Protein AF-A0A6N2S6Y5-F1 (afdb_monomer_lite)

Structure (mmCIF, N/CA/C/O backbone):
data_AF-A0A6N2S6Y5-F1
#
_entry.id   AF-A0A6N2S6Y5-F1
#
loop_
_atom_site.group_PDB
_atom_site.id
_atom_site.type_symbol
_atom_site.label_atom_id
_atom_site.label_alt_id
_atom_site.label_comp_id
_atom_site.label_asym_id
_atom_site.label_entity_id
_atom_site.label_seq_id
_atom_site.pdbx_PDB_ins_code
_atom_site.Cartn_x
_atom_site.Cartn_y
_atom_site.Cartn_z
_atom_site.occupancy
_atom_site.B_iso_or_equiv
_atom_site.auth_seq_id
_atom_site.auth_comp_id
_atom_site.auth_asym_id
_atom_site.auth_atom_id
_atom_site.pdbx_PDB_model_num
ATOM 1 N N . MET A 1 1 ? -19.522 -8.823 14.424 1.00 65.38 1 MET A N 1
ATOM 2 C CA . MET A 1 1 ? -18.625 -7.824 13.786 1.00 65.38 1 MET A CA 1
ATOM 3 C C . MET A 1 1 ? -17.281 -8.408 13.340 1.00 65.38 1 MET A C 1
ATOM 5 O O . MET A 1 1 ? -16.980 -8.319 12.157 1.00 65.38 1 MET A O 1
ATOM 9 N N . LYS A 1 2 ? -16.511 -9.086 14.212 1.00 72.50 2 LYS A N 1
ATOM 10 C CA . LYS A 1 2 ? -15.178 -9.654 13.880 1.00 72.50 2 LYS A CA 1
ATOM 11 C C . LYS A 1 2 ? -15.146 -10.543 12.618 1.00 72.50 2 LYS A C 1
ATOM 13 O O . LYS A 1 2 ? -14.233 -10.405 11.808 1.00 72.50 2 LYS A O 1
ATOM 18 N N . ASN A 1 3 ? -16.169 -11.378 12.403 1.00 86.50 3 ASN A N 1
ATOM 19 C CA . ASN A 1 3 ? -16.278 -12.216 11.196 1.00 86.50 3 ASN A CA 1
ATOM 20 C C . ASN A 1 3 ? -16.538 -11.412 9.911 1.00 86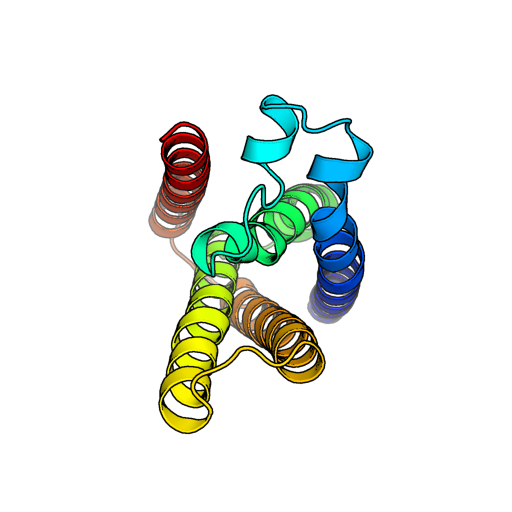.50 3 ASN A C 1
ATOM 22 O O . ASN A 1 3 ? -16.072 -11.812 8.850 1.00 86.50 3 ASN A O 1
ATOM 26 N N . ARG A 1 4 ? -17.250 -10.277 9.991 1.00 92.50 4 ARG A N 1
ATOM 27 C CA . ARG A 1 4 ? -17.507 -9.404 8.831 1.00 92.50 4 ARG A CA 1
ATOM 28 C C . ARG A 1 4 ? -16.236 -8.677 8.404 1.00 92.50 4 ARG A C 1
ATOM 30 O O . ARG A 1 4 ? -15.934 -8.676 7.218 1.00 92.50 4 ARG A O 1
ATOM 37 N N . LEU A 1 5 ? -15.470 -8.148 9.366 1.00 94.06 5 LEU A N 1
ATOM 38 C CA . LEU A 1 5 ? -14.164 -7.544 9.094 1.00 94.06 5 LEU A CA 1
ATOM 39 C C . LEU A 1 5 ? -13.220 -8.562 8.453 1.00 94.06 5 LEU A C 1
ATOM 41 O O . LEU A 1 5 ? -12.723 -8.310 7.369 1.00 94.06 5 LEU A O 1
ATOM 45 N N . LYS A 1 6 ? -13.057 -9.753 9.050 1.00 95.31 6 LYS A N 1
ATOM 46 C CA . LYS A 1 6 ? -12.166 -10.791 8.503 1.00 95.31 6 LYS A CA 1
ATOM 47 C C . LYS A 1 6 ? -12.526 -11.183 7.063 1.00 95.31 6 LYS A C 1
ATOM 49 O O . LYS A 1 6 ? -11.640 -11.270 6.225 1.00 95.31 6 LYS A O 1
ATOM 54 N N . LYS A 1 7 ? -13.814 -11.409 6.768 1.00 96.25 7 LYS A N 1
ATOM 55 C CA . LYS A 1 7 ? -14.277 -11.710 5.399 1.00 96.25 7 LYS A CA 1
ATOM 56 C C . LYS A 1 7 ? -13.973 -10.565 4.431 1.00 96.25 7 LYS A C 1
ATOM 58 O O . LYS A 1 7 ? -13.554 -10.814 3.309 1.00 96.25 7 LYS A O 1
ATOM 63 N N . SER A 1 8 ? -14.163 -9.331 4.888 1.00 96.81 8 SER A N 1
ATOM 64 C CA . SER A 1 8 ? -13.868 -8.129 4.116 1.00 96.81 8 SER A CA 1
ATOM 65 C C . SER A 1 8 ? -12.365 -7.970 3.843 1.00 96.81 8 SER A C 1
ATOM 67 O O . SER A 1 8 ? -11.988 -7.748 2.704 1.00 96.81 8 SER A O 1
ATOM 69 N N . GLU A 1 9 ? -11.485 -8.205 4.824 1.00 97.62 9 GLU A N 1
ATOM 70 C CA . GLU A 1 9 ? -10.027 -8.219 4.595 1.00 97.62 9 GLU A CA 1
ATOM 71 C C . GLU A 1 9 ? -9.606 -9.266 3.559 1.00 97.62 9 GLU A C 1
ATOM 73 O O . GLU A 1 9 ? -8.775 -8.983 2.706 1.00 97.62 9 GLU A O 1
ATOM 78 N N . ILE A 1 10 ? -10.184 -10.472 3.611 1.00 98.12 10 ILE A N 1
ATOM 79 C CA . ILE A 1 10 ? -9.881 -11.530 2.635 1.00 98.12 10 ILE A CA 1
ATOM 80 C C . ILE A 1 10 ? -10.303 -11.091 1.231 1.00 98.12 10 ILE A C 1
ATOM 82 O O . ILE A 1 10 ? -9.534 -11.239 0.286 1.00 98.12 10 ILE A O 1
ATOM 86 N N . PHE A 1 11 ? -11.503 -10.522 1.099 1.00 98.31 11 PHE A N 1
ATOM 87 C CA . PHE A 1 11 ? -11.968 -9.996 -0.180 1.00 98.31 11 PHE A CA 1
ATOM 88 C C . PHE A 1 11 ? -11.077 -8.852 -0.679 1.00 98.31 11 PHE A C 1
ATOM 90 O O . PHE A 1 11 ? -10.717 -8.837 -1.849 1.00 98.31 11 PHE A O 1
ATOM 97 N N . GLY A 1 12 ? -10.668 -7.939 0.205 1.00 98.44 12 GLY A N 1
ATOM 98 C CA . GLY A 1 12 ? -9.725 -6.871 -0.116 1.00 98.44 12 GLY A CA 1
ATOM 99 C C . GLY A 1 12 ? -8.374 -7.393 -0.593 1.00 98.44 12 GLY A C 1
ATOM 100 O O . GLY A 1 12 ? -7.851 -6.904 -1.588 1.00 98.44 12 GLY A O 1
ATOM 101 N N . ALA A 1 13 ? -7.826 -8.418 0.061 1.00 98.69 13 ALA A N 1
ATOM 102 C CA . ALA A 1 13 ? -6.575 -9.040 -0.362 1.00 98.69 13 ALA A CA 1
ATOM 103 C C . ALA A 1 13 ? -6.692 -9.630 -1.776 1.00 98.69 13 ALA A C 1
ATOM 105 O O . ALA A 1 13 ? -5.832 -9.374 -2.612 1.00 98.69 13 ALA A O 1
ATOM 106 N N . ILE A 1 14 ? -7.782 -10.349 -2.066 1.00 98.69 14 ILE A N 1
ATOM 107 C CA . ILE A 1 14 ? -8.052 -10.895 -3.406 1.00 98.69 14 ILE A CA 1
ATOM 108 C C . ILE A 1 14 ? -8.215 -9.764 -4.429 1.00 98.69 14 ILE A C 1
ATOM 110 O O . ILE A 1 14 ? -7.612 -9.816 -5.498 1.00 98.69 14 ILE A O 1
ATOM 114 N N . PHE A 1 15 ? -8.984 -8.724 -4.093 1.00 98.69 15 PHE A N 1
ATOM 115 C CA . PHE A 1 15 ? -9.159 -7.545 -4.939 1.00 98.69 15 PHE A CA 1
ATOM 116 C C . PHE A 1 15 ? -7.813 -6.903 -5.284 1.00 98.69 15 PHE A C 1
ATOM 118 O O . PHE A 1 15 ? -7.558 -6.631 -6.450 1.00 98.69 15 PHE A O 1
ATOM 125 N N . VAL A 1 16 ? -6.936 -6.706 -4.298 1.00 98.75 16 VAL A N 1
ATOM 126 C CA . VAL A 1 16 ? -5.615 -6.094 -4.498 1.00 98.75 16 VAL A CA 1
ATOM 127 C C . VAL A 1 16 ? -4.691 -6.986 -5.318 1.00 98.75 16 VAL A C 1
ATOM 129 O O . VAL A 1 16 ? -3.992 -6.465 -6.177 1.00 98.75 16 VAL A O 1
ATOM 132 N N . MET A 1 17 ? -4.698 -8.305 -5.107 1.00 98.69 17 MET A N 1
ATOM 133 C CA . MET A 1 17 ? -3.911 -9.227 -5.936 1.00 98.69 17 MET A CA 1
ATOM 134 C C . MET A 1 17 ? -4.326 -9.126 -7.405 1.00 98.69 17 MET A C 1
ATOM 136 O O . MET A 1 17 ? -3.480 -8.923 -8.266 1.00 98.69 17 MET A O 1
ATOM 140 N N . VAL A 1 18 ? -5.630 -9.194 -7.689 1.00 98.62 18 VAL A N 1
ATOM 141 C CA . VAL A 1 18 ? -6.144 -9.130 -9.064 1.00 98.62 18 VAL A CA 1
ATOM 142 C C . VAL A 1 18 ? -5.929 -7.744 -9.668 1.00 98.62 18 VAL A C 1
ATOM 144 O O . VAL A 1 18 ? -5.340 -7.615 -10.738 1.00 98.62 18 VAL A O 1
ATOM 147 N N . PHE A 1 19 ? -6.395 -6.695 -8.990 1.00 98.50 19 PHE A N 1
ATOM 148 C CA . PHE A 1 19 ? -6.354 -5.334 -9.515 1.00 98.50 19 PHE A CA 1
ATOM 149 C C . PHE A 1 19 ? -4.924 -4.799 -9.600 1.00 98.50 19 PHE A C 1
ATOM 151 O O . PHE A 1 19 ? -4.591 -4.154 -10.583 1.00 98.50 19 PHE A O 1
ATOM 158 N N . GLY A 1 20 ? -4.061 -5.113 -8.630 1.00 98.19 20 GLY A N 1
ATOM 159 C CA . GLY A 1 20 ? -2.643 -4.762 -8.671 1.00 98.19 20 GLY A CA 1
ATOM 160 C C . GLY A 1 20 ? -1.912 -5.432 -9.832 1.00 98.19 20 GLY A C 1
ATOM 161 O O . GLY A 1 20 ? -1.220 -4.749 -10.576 1.00 98.19 20 GLY A O 1
ATOM 162 N N . THR A 1 21 ? -2.126 -6.728 -10.077 1.00 97.56 21 THR A N 1
ATOM 163 C CA . THR A 1 21 ? -1.539 -7.395 -11.252 1.00 97.56 21 THR A CA 1
ATOM 164 C C . THR A 1 21 ? -2.045 -6.796 -12.566 1.00 97.56 21 THR A C 1
ATOM 166 O O . THR A 1 21 ? -1.251 -6.586 -13.476 1.00 97.56 21 THR A O 1
ATOM 169 N N . LEU A 1 22 ? -3.336 -6.464 -12.670 1.00 98.12 22 LEU A N 1
ATOM 170 C CA . LEU A 1 22 ? -3.870 -5.776 -13.851 1.00 98.12 22 LEU A CA 1
ATOM 171 C C . LEU A 1 22 ? -3.281 -4.370 -14.015 1.00 98.12 22 LEU A C 1
ATOM 173 O O . LEU A 1 22 ? -2.975 -3.961 -15.133 1.00 98.12 22 LEU A O 1
ATOM 177 N N . MET A 1 23 ? -3.085 -3.650 -12.908 1.00 97.88 23 MET A N 1
ATOM 178 C CA . MET A 1 23 ? -2.583 -2.278 -12.912 1.00 97.88 23 MET A CA 1
ATOM 179 C C . MET A 1 23 ? -1.167 -2.167 -13.483 1.00 97.88 23 MET A C 1
ATOM 181 O O . MET A 1 23 ? -0.832 -1.127 -14.043 1.00 97.88 23 MET A O 1
ATOM 185 N N . HIS A 1 24 ? -0.377 -3.243 -13.438 1.00 96.94 24 HIS A N 1
ATOM 186 C CA . HIS A 1 24 ? 0.920 -3.319 -14.114 1.00 96.94 24 HIS A CA 1
ATOM 187 C C . HIS A 1 24 ? 0.825 -3.022 -15.620 1.00 96.94 24 HIS A C 1
ATOM 189 O O . HIS A 1 24 ? 1.745 -2.457 -16.198 1.00 96.94 24 HIS A O 1
ATOM 195 N N . PHE A 1 25 ? -0.291 -3.364 -16.268 1.00 97.62 25 PHE A N 1
ATOM 196 C CA . PHE A 1 25 ? -0.467 -3.176 -17.711 1.00 97.62 25 PHE A CA 1
ATOM 197 C C . PHE A 1 25 ? -1.128 -1.844 -18.083 1.00 97.62 25 PHE A C 1
ATOM 199 O O . PHE A 1 25 ? -1.181 -1.486 -19.260 1.00 97.62 25 PHE A O 1
ATOM 206 N N . PHE A 1 26 ? -1.653 -1.092 -17.110 1.00 98.12 26 PHE A N 1
ATOM 207 C CA . PHE A 1 26 ? -2.486 0.081 -17.392 1.00 98.12 26 PHE A CA 1
ATOM 208 C C . PHE A 1 26 ? -1.732 1.186 -18.126 1.00 98.12 26 PHE A C 1
ATOM 210 O O . PHE A 1 26 ? -2.322 1.838 -18.989 1.00 98.12 26 PHE A O 1
ATOM 217 N N . TYR A 1 27 ? -0.449 1.399 -17.818 1.00 97.50 27 TYR A N 1
ATOM 218 C CA . TYR A 1 27 ? 0.338 2.433 -18.483 1.00 97.50 27 TYR A CA 1
ATOM 219 C C . TYR A 1 27 ? 0.426 2.178 -19.994 1.00 97.50 27 TYR A C 1
ATOM 221 O O . TYR A 1 27 ? 0.047 3.048 -20.781 1.00 97.50 27 TYR A O 1
ATOM 229 N N . ASP A 1 28 ? 0.780 0.962 -20.409 1.00 97.19 28 ASP A N 1
ATOM 230 C CA . ASP A 1 28 ? 0.830 0.596 -21.826 1.00 97.19 28 ASP A CA 1
ATOM 231 C C . ASP A 1 28 ? -0.558 0.555 -22.474 1.00 97.19 28 ASP A C 1
ATOM 233 O O . ASP A 1 28 ? -0.742 1.098 -23.564 1.00 97.19 28 ASP A O 1
ATOM 237 N N . TRP A 1 29 ? -1.564 -0.007 -21.793 1.00 98.12 29 TRP A N 1
ATOM 238 C CA . TRP A 1 29 ? -2.945 -0.045 -22.298 1.00 98.12 29 TRP A CA 1
ATOM 239 C C . TRP A 1 29 ? -3.542 1.348 -22.509 1.00 98.12 29 TRP A C 1
ATOM 241 O O . TRP A 1 29 ? -4.401 1.530 -23.368 1.00 98.12 29 TRP A O 1
ATOM 251 N N . SER A 1 30 ? -3.075 2.342 -21.754 1.00 97.38 30 SER A N 1
ATOM 252 C CA . SER A 1 30 ? -3.489 3.738 -21.901 1.00 97.38 30 SER A CA 1
ATOM 253 C C . SER A 1 30 ? -2.782 4.488 -23.035 1.00 97.38 30 SER A C 1
ATOM 255 O O . SER A 1 30 ? -3.016 5.685 -23.204 1.00 97.38 30 SER A O 1
ATOM 257 N N . GLY A 1 31 ? -1.891 3.828 -23.783 1.00 97.12 31 GLY A N 1
ATOM 258 C CA . GLY A 1 31 ? -1.036 4.491 -24.765 1.00 97.12 31 GLY A CA 1
ATOM 259 C C . GLY A 1 31 ? 0.036 5.365 -24.111 1.00 97.12 31 GLY A C 1
ATOM 260 O O . GLY A 1 31 ? 0.373 6.415 -24.651 1.00 97.12 31 GLY A O 1
ATOM 261 N N . LYS A 1 32 ? 0.558 4.942 -22.948 1.00 95.56 32 LYS A N 1
ATOM 262 C CA . LYS A 1 32 ? 1.599 5.639 -22.173 1.00 95.56 32 LYS A CA 1
ATOM 263 C C . LYS A 1 32 ? 1.168 7.016 -21.654 1.00 95.56 32 LYS A C 1
ATOM 265 O O . LYS A 1 32 ? 1.947 7.969 -21.643 1.00 95.56 32 LYS A O 1
ATOM 270 N N . ASN A 1 33 ? -0.081 7.126 -21.201 1.00 96.38 33 ASN A N 1
ATOM 271 C CA . ASN A 1 33 ? -0.633 8.370 -20.673 1.00 96.38 33 ASN A CA 1
ATOM 272 C C . ASN A 1 33 ? 0.082 8.794 -19.364 1.00 96.38 33 ASN A C 1
ATOM 274 O O . ASN A 1 33 ? 0.066 8.027 -18.395 1.00 96.38 33 ASN A O 1
ATOM 278 N N . PRO A 1 34 ? 0.644 10.018 -19.273 1.00 94.12 34 PRO A N 1
ATOM 279 C CA . PRO A 1 34 ? 1.327 10.506 -18.069 1.00 94.12 34 PRO A CA 1
ATOM 280 C C . PRO A 1 34 ? 0.458 10.522 -16.805 1.00 94.12 34 PRO A C 1
ATOM 282 O O . PRO A 1 34 ? 0.962 10.327 -15.705 1.00 94.12 34 PRO A O 1
ATOM 285 N N . ILE A 1 35 ? -0.859 10.709 -16.939 1.00 95.75 35 ILE A N 1
ATOM 286 C CA . ILE A 1 35 ? -1.783 10.659 -15.796 1.00 95.75 35 ILE A CA 1
ATOM 287 C C . ILE A 1 35 ? -1.851 9.236 -15.236 1.00 95.75 35 ILE A C 1
ATOM 289 O O . ILE A 1 35 ? -1.908 9.050 -14.024 1.00 95.75 35 ILE A O 1
ATOM 293 N N . VAL A 1 36 ? -1.813 8.222 -16.103 1.00 96.69 36 VAL A N 1
ATOM 294 C CA . VAL A 1 36 ? -1.830 6.816 -15.681 1.00 96.69 36 VAL A CA 1
ATOM 295 C C . VAL A 1 36 ? -0.511 6.434 -15.010 1.00 96.69 36 VAL A C 1
ATOM 297 O O . VAL A 1 36 ? -0.545 5.698 -14.027 1.00 96.69 36 VAL A O 1
ATOM 300 N N . ALA A 1 37 ? 0.619 7.005 -15.442 1.00 95.56 37 ALA A N 1
ATOM 301 C CA . ALA A 1 37 ? 1.923 6.821 -14.792 1.00 95.56 37 ALA A CA 1
ATOM 302 C C . ALA A 1 37 ? 1.949 7.276 -13.319 1.00 95.56 37 ALA A C 1
ATOM 304 O O . ALA A 1 37 ? 2.753 6.780 -12.534 1.00 95.56 37 ALA A O 1
ATOM 305 N N . LEU A 1 38 ? 1.050 8.175 -12.897 1.00 96.19 38 LEU A N 1
ATOM 306 C CA . LEU A 1 38 ? 0.930 8.559 -11.483 1.00 96.19 38 LEU A CA 1
ATOM 307 C C . LEU A 1 38 ? 0.456 7.396 -10.596 1.00 96.19 38 LEU A C 1
ATOM 309 O O . LEU A 1 38 ? 0.799 7.339 -9.415 1.00 96.19 38 LEU A O 1
ATOM 313 N N . PHE A 1 39 ? -0.332 6.476 -11.158 1.0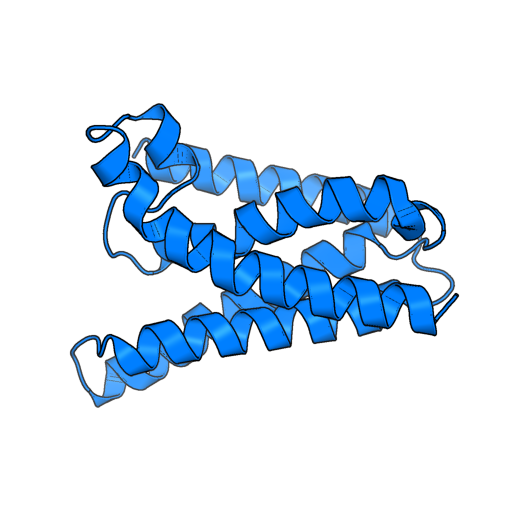0 97.06 39 PHE A N 1
ATOM 314 C CA . PHE A 1 39 ? -1.001 5.400 -10.421 1.00 97.06 39 PHE A CA 1
ATOM 315 C C . PHE A 1 39 ? -0.460 4.009 -10.755 1.00 97.06 39 PHE A C 1
ATOM 317 O O . PHE A 1 39 ? -0.457 3.143 -9.888 1.00 97.06 39 PHE A O 1
ATOM 324 N N . ALA A 1 40 ? -0.001 3.793 -11.983 1.00 97.12 40 ALA A N 1
ATOM 325 C CA . ALA A 1 40 ? 0.560 2.540 -12.472 1.00 97.12 40 ALA A CA 1
ATOM 326 C C . ALA A 1 40 ? 2.076 2.673 -12.688 1.00 97.12 40 ALA A C 1
ATOM 328 O O . ALA A 1 40 ? 2.552 3.787 -12.918 1.00 97.12 40 ALA A O 1
ATOM 329 N N . PRO A 1 41 ? 2.835 1.565 -12.623 1.00 96.62 41 PRO A N 1
ATOM 330 C CA . PRO A 1 41 ? 4.254 1.591 -12.940 1.00 96.62 41 PRO A CA 1
ATOM 331 C C . PRO A 1 41 ? 4.467 2.011 -14.397 1.00 96.62 41 PRO A C 1
ATOM 333 O O . PRO A 1 41 ? 3.847 1.451 -15.302 1.00 96.62 41 PRO A O 1
ATOM 336 N N . TYR A 1 42 ? 5.336 2.998 -14.623 1.00 95.06 42 TYR A N 1
ATOM 337 C CA . TYR A 1 42 ? 5.763 3.393 -15.977 1.00 95.06 42 TYR A CA 1
ATOM 338 C C . TYR A 1 42 ? 7.143 2.833 -16.356 1.00 95.06 42 TYR A C 1
ATOM 340 O O . TYR A 1 42 ? 7.568 2.933 -17.509 1.00 95.06 42 TYR A O 1
ATOM 348 N N . ASN A 1 43 ? 7.850 2.258 -15.382 1.00 94.62 43 ASN A N 1
ATOM 349 C CA . ASN A 1 43 ? 9.102 1.535 -15.555 1.00 94.62 43 ASN A CA 1
ATOM 350 C C . ASN A 1 43 ? 9.162 0.340 -14.585 1.00 94.62 43 ASN A C 1
ATOM 352 O O . ASN A 1 43 ? 8.362 0.243 -13.658 1.00 94.62 43 ASN A O 1
ATOM 356 N N . GLU A 1 44 ? 10.152 -0.530 -14.779 1.00 92.94 44 GLU A N 1
ATOM 357 C CA . GLU A 1 44 ? 10.332 -1.787 -14.029 1.00 92.94 44 GLU A CA 1
ATOM 358 C C . GLU A 1 44 ? 11.050 -1.614 -12.674 1.00 92.94 44 GLU A C 1
ATOM 360 O O . GLU A 1 44 ? 11.542 -2.577 -12.080 1.00 92.94 44 GLU A O 1
ATOM 365 N N . SER A 1 45 ? 11.195 -0.381 -12.176 1.00 94.44 45 SER A N 1
ATOM 366 C CA . SER A 1 45 ? 11.834 -0.160 -10.880 1.00 94.44 45 SER A CA 1
ATOM 367 C C . SER A 1 45 ? 10.959 -0.677 -9.738 1.00 94.44 45 SER A C 1
ATOM 369 O O . SER A 1 45 ? 9.733 -0.563 -9.734 1.00 94.44 45 SER A O 1
ATOM 371 N N . THR A 1 46 ? 11.606 -1.184 -8.689 1.00 95.12 46 THR A N 1
ATOM 372 C CA . THR A 1 46 ? 10.915 -1.675 -7.488 1.00 95.12 46 THR A CA 1
ATOM 373 C C . THR A 1 46 ? 10.019 -0.605 -6.856 1.00 95.12 46 THR A C 1
ATOM 375 O O . THR A 1 46 ? 8.957 -0.931 -6.333 1.00 95.12 46 THR A O 1
ATOM 378 N N . TRP A 1 47 ? 10.418 0.670 -6.924 1.00 94.94 47 TRP A N 1
ATOM 379 C CA . TRP A 1 47 ? 9.655 1.798 -6.381 1.00 94.94 47 TRP A CA 1
ATOM 380 C C . TRP A 1 47 ? 8.345 2.031 -7.134 1.00 94.94 47 TRP A C 1
ATOM 382 O O . TRP A 1 47 ? 7.311 2.245 -6.502 1.00 94.94 47 TRP A O 1
ATOM 392 N N . GLU A 1 48 ? 8.367 1.912 -8.461 1.00 96.62 48 GLU A N 1
ATOM 393 C CA . GLU A 1 48 ? 7.168 1.961 -9.298 1.00 96.62 48 GLU A CA 1
ATOM 394 C C . GLU A 1 48 ? 6.242 0.771 -9.015 1.00 96.62 48 GLU A C 1
ATOM 396 O O . GLU A 1 48 ? 5.029 0.940 -8.872 1.00 96.62 48 GLU A O 1
ATOM 401 N N . HIS A 1 49 ? 6.798 -0.424 -8.800 1.00 96.75 49 HIS A N 1
ATOM 402 C CA . HIS A 1 49 ? 6.012 -1.605 -8.434 1.00 96.75 49 HIS A CA 1
ATOM 403 C C . HIS A 1 49 ? 5.318 -1.498 -7.067 1.00 96.75 49 HIS A C 1
ATOM 405 O O . HIS A 1 49 ? 4.281 -2.132 -6.864 1.00 96.75 49 HIS A O 1
ATOM 411 N N . LEU A 1 50 ? 5.786 -0.655 -6.137 1.00 98.19 50 LEU A N 1
ATOM 412 C CA . LEU A 1 50 ? 5.067 -0.427 -4.873 1.00 98.19 50 LEU A CA 1
ATOM 413 C C . LEU A 1 50 ? 3.682 0.208 -5.083 1.00 98.19 50 LEU A C 1
ATOM 415 O O . LEU A 1 50 ? 2.786 -0.002 -4.257 1.00 98.19 50 LEU A O 1
ATOM 419 N N . LYS A 1 51 ? 3.463 0.915 -6.200 1.00 98.38 51 LYS A N 1
ATOM 420 C CA . LYS A 1 51 ? 2.148 1.455 -6.576 1.00 98.38 51 LYS A CA 1
ATOM 421 C C . LYS A 1 51 ? 1.101 0.348 -6.724 1.00 98.38 51 LYS A C 1
ATOM 423 O O . LYS A 1 51 ? -0.043 0.544 -6.310 1.00 98.38 51 LYS A O 1
ATOM 428 N N . LEU A 1 52 ? 1.515 -0.830 -7.212 1.00 98.44 52 LEU A N 1
ATOM 429 C CA . LEU A 1 52 ? 0.681 -2.033 -7.381 1.00 98.44 52 LEU A CA 1
ATOM 430 C C . LEU A 1 52 ? 0.080 -2.535 -6.067 1.00 98.44 52 LEU A C 1
ATOM 432 O O . LEU A 1 52 ? -0.995 -3.129 -6.064 1.00 98.44 52 LEU A O 1
ATOM 436 N N . LEU A 1 53 ? 0.745 -2.272 -4.941 1.00 98.75 53 LEU A N 1
ATOM 437 C CA . LEU A 1 53 ? 0.201 -2.526 -3.610 1.00 98.75 53 LEU A CA 1
ATOM 438 C C . LEU A 1 53 ? -0.572 -1.305 -3.097 1.00 98.75 53 LEU A C 1
ATOM 440 O O . LEU A 1 53 ? -1.711 -1.431 -2.650 1.00 98.75 53 LEU A O 1
ATOM 444 N N . PHE A 1 54 ? 0.049 -0.124 -3.149 1.00 98.75 54 PHE A N 1
ATOM 445 C CA . PHE A 1 54 ? -0.443 1.079 -2.482 1.00 98.75 54 PHE A CA 1
ATOM 446 C C . PHE A 1 54 ? -1.829 1.515 -2.970 1.00 98.75 54 PHE A C 1
ATOM 448 O O . PHE A 1 54 ? -2.761 1.609 -2.166 1.00 98.75 54 PHE A O 1
ATOM 455 N N . PHE A 1 55 ? -1.990 1.766 -4.273 1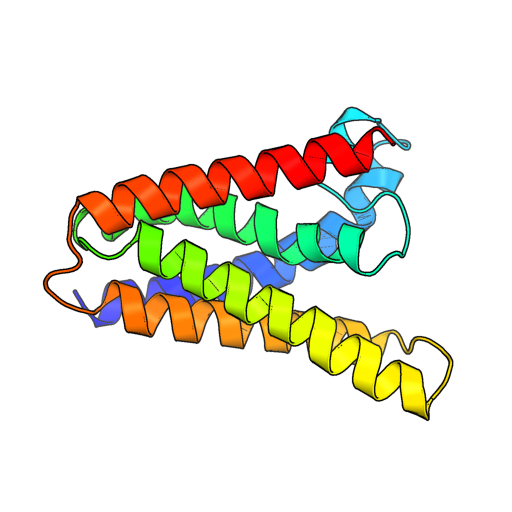.00 98.50 55 PHE A N 1
ATOM 456 C CA . PHE A 1 55 ? -3.234 2.335 -4.795 1.00 98.50 55 PHE A CA 1
ATOM 457 C C . PHE A 1 55 ? -4.409 1.360 -4.722 1.00 98.50 55 PHE A C 1
ATOM 459 O O . PHE A 1 55 ? -5.469 1.774 -4.248 1.00 98.50 55 PHE A O 1
ATOM 466 N N . PRO A 1 56 ? -4.267 0.070 -5.082 1.00 98.62 56 PRO A N 1
ATOM 467 C CA . PRO A 1 56 ? -5.364 -0.879 -4.924 1.00 98.62 56 PRO A CA 1
ATOM 468 C C . PRO A 1 56 ? -5.800 -1.041 -3.462 1.00 98.62 56 PRO A C 1
ATOM 470 O O . PRO A 1 56 ? -7.002 -1.097 -3.188 1.00 98.62 56 PRO A O 1
ATOM 473 N N . VAL A 1 57 ? -4.857 -1.062 -2.505 1.00 98.75 57 VAL A N 1
ATOM 474 C CA . VAL A 1 57 ? -5.202 -1.081 -1.072 1.00 98.75 57 VAL A CA 1
ATOM 475 C C . VAL A 1 57 ? -5.949 0.193 -0.691 1.00 98.75 57 VAL A C 1
ATOM 477 O O . VAL A 1 57 ? -6.974 0.101 -0.018 1.00 98.75 57 VAL A O 1
ATOM 480 N N . LEU A 1 58 ? -5.486 1.370 -1.119 1.00 98.31 58 LEU A N 1
ATOM 481 C CA . LEU A 1 58 ? -6.126 2.647 -0.799 1.00 98.31 58 LEU A CA 1
ATOM 482 C C . LEU A 1 58 ? -7.557 2.724 -1.355 1.00 98.31 58 LEU A C 1
ATOM 484 O O . LEU A 1 58 ? -8.483 3.049 -0.610 1.00 98.31 58 LEU A O 1
ATOM 488 N N . ILE A 1 59 ? -7.755 2.344 -2.621 1.00 98.25 59 ILE A N 1
ATOM 489 C CA . ILE A 1 59 ? -9.068 2.282 -3.280 1.00 98.25 59 ILE A CA 1
ATOM 490 C C . ILE A 1 59 ? -10.009 1.367 -2.492 1.00 98.25 59 ILE A C 1
ATOM 492 O O . ILE A 1 59 ? -11.101 1.783 -2.098 1.00 98.25 59 ILE A O 1
ATOM 496 N N . TYR A 1 60 ? -9.574 0.138 -2.198 1.00 98.50 60 TYR A N 1
ATOM 497 C CA . TYR A 1 60 ? -10.384 -0.799 -1.423 1.00 98.50 60 TYR A CA 1
ATOM 498 C C . TYR A 1 60 ? -10.701 -0.265 -0.021 1.00 98.50 60 TYR A C 1
ATOM 500 O O . TYR A 1 60 ? -11.815 -0.432 0.481 1.00 98.50 60 TYR A O 1
ATOM 508 N N . SER A 1 61 ? -9.738 0.421 0.598 1.00 97.62 61 SER A N 1
ATOM 509 C CA . SER A 1 61 ? -9.881 0.974 1.943 1.00 97.62 61 SER A CA 1
ATOM 510 C C . SER A 1 61 ? -10.978 2.029 2.026 1.00 97.62 61 SER A C 1
ATOM 512 O O . SER A 1 61 ? -11.728 2.050 2.998 1.00 97.62 61 SER A O 1
ATOM 514 N N . VAL A 1 62 ? -11.135 2.873 1.003 1.00 97.50 62 VAL A N 1
ATOM 515 C CA . VAL A 1 62 ? -12.217 3.870 0.957 1.00 97.50 62 VAL A CA 1
ATOM 516 C C . VAL A 1 62 ? -13.586 3.182 0.967 1.00 97.50 62 VAL A C 1
ATOM 518 O O . VAL A 1 62 ? -14.439 3.500 1.803 1.00 97.50 62 VAL A O 1
ATOM 521 N N . PHE A 1 63 ? -13.787 2.183 0.101 1.00 97.38 63 PHE A N 1
ATOM 522 C CA . PHE A 1 63 ? -15.046 1.433 0.039 1.00 97.38 63 PHE A CA 1
ATOM 523 C C . PHE A 1 63 ? -15.326 0.666 1.332 1.00 97.38 63 PHE A C 1
ATOM 525 O O . PHE A 1 63 ? -16.437 0.690 1.872 1.00 97.38 63 PHE A O 1
ATOM 532 N N . GLN A 1 64 ? -14.309 -0.006 1.864 1.00 97.38 64 GLN A N 1
ATOM 533 C CA . GLN A 1 64 ? -14.451 -0.785 3.079 1.00 97.38 64 GLN A CA 1
ATOM 534 C C . GLN A 1 64 ? -14.684 0.110 4.308 1.00 97.38 64 GLN A C 1
ATOM 536 O O . GLN A 1 64 ? -15.465 -0.276 5.185 1.00 97.38 64 GLN A O 1
ATOM 541 N N . TYR A 1 65 ? -14.083 1.304 4.368 1.00 96.50 65 TYR A N 1
ATOM 542 C CA . TYR A 1 65 ? -14.336 2.286 5.423 1.00 96.50 65 TYR A CA 1
ATOM 543 C C . TYR A 1 65 ? -15.807 2.699 5.472 1.00 96.50 65 TYR A C 1
ATOM 545 O O . TYR A 1 65 ? -16.428 2.631 6.539 1.00 96.50 65 TYR A O 1
ATOM 553 N N . ALA A 1 66 ? -16.384 3.034 4.313 1.00 95.31 66 ALA A N 1
ATOM 554 C CA . ALA A 1 66 ? -17.795 3.390 4.191 1.00 95.31 66 ALA A CA 1
ATOM 555 C C . ALA A 1 66 ? -18.727 2.237 4.613 1.00 95.31 66 ALA A C 1
ATOM 557 O O . ALA A 1 66 ? -19.722 2.463 5.310 1.00 95.31 66 ALA A O 1
ATOM 558 N N . TYR A 1 67 ? -18.382 1.000 4.236 1.00 94.69 67 TYR A N 1
ATOM 559 C CA . TYR A 1 67 ? -19.183 -0.188 4.529 1.00 94.69 67 TYR A CA 1
ATOM 560 C C . TYR A 1 67 ? -19.129 -0.615 6.007 1.00 94.69 67 TYR A C 1
ATOM 562 O O . TYR A 1 67 ? -20.172 -0.771 6.645 1.00 94.69 67 TYR A O 1
ATOM 570 N N . ILE A 1 68 ? -17.929 -0.827 6.562 1.00 94.31 68 ILE A N 1
ATOM 571 C CA . ILE A 1 68 ? -17.737 -1.338 7.936 1.00 94.31 68 ILE A CA 1
ATOM 572 C C . ILE A 1 68 ? -16.605 -0.659 8.715 1.00 94.31 68 ILE A C 1
ATOM 574 O O . ILE A 1 68 ? -16.628 -0.702 9.943 1.00 94.31 68 ILE A O 1
ATOM 578 N N . GLY A 1 69 ? -15.621 -0.048 8.049 1.00 91.19 69 GLY A N 1
ATOM 579 C CA . GLY A 1 69 ? -14.410 0.451 8.709 1.00 91.19 69 GLY A CA 1
ATOM 580 C C . GLY A 1 69 ? -14.662 1.607 9.676 1.00 91.19 69 GLY A C 1
ATOM 581 O O . GLY A 1 69 ? -13.996 1.668 10.702 1.00 91.19 69 GLY A O 1
ATOM 582 N N . LYS A 1 70 ? -15.701 2.428 9.453 1.00 92.81 70 LYS A N 1
ATOM 583 C CA . LYS A 1 70 ? -16.126 3.500 10.380 1.00 92.81 70 LYS A CA 1
ATOM 584 C C . LYS A 1 70 ? -16.450 3.036 11.809 1.00 92.81 70 LYS A C 1
ATOM 586 O O . LYS A 1 70 ? -16.539 3.854 12.715 1.00 92.81 70 LYS A O 1
ATOM 591 N N . GLN A 1 71 ? -16.673 1.735 12.009 1.00 92.69 71 GLN A N 1
ATOM 592 C CA . GLN A 1 71 ? -16.937 1.137 13.323 1.00 92.69 71 GLN A CA 1
ATOM 593 C C . GLN A 1 71 ? -15.653 0.866 14.123 1.00 92.69 71 GLN A C 1
ATOM 595 O O . GLN A 1 71 ? -15.735 0.481 15.287 1.00 92.69 71 GLN A O 1
ATOM 600 N N . TYR A 1 72 ? -14.481 1.020 13.503 1.00 93.94 72 TYR A N 1
ATOM 601 C CA . TYR A 1 72 ? -13.188 0.664 14.071 1.00 93.94 72 TYR A CA 1
ATOM 602 C C . TYR A 1 72 ? -12.319 1.910 14.208 1.00 93.94 72 TYR A C 1
ATOM 604 O O . TYR A 1 72 ? -11.974 2.546 13.217 1.00 93.94 72 TYR A O 1
ATOM 612 N N . SER A 1 73 ? -11.926 2.237 15.440 1.00 92.56 73 SER A N 1
ATOM 613 C CA . SER A 1 73 ? -11.106 3.422 15.719 1.00 92.56 73 SER A CA 1
ATOM 614 C C . SER A 1 73 ? -9.644 3.282 15.285 1.00 92.56 73 SER A C 1
ATOM 616 O O . SER A 1 73 ? -8.909 4.245 15.415 1.00 92.56 73 SER A O 1
ATOM 618 N N . GLY A 1 74 ? -9.211 2.089 14.861 1.00 95.44 74 GLY A N 1
ATOM 619 C CA . GLY A 1 74 ? -7.856 1.790 14.380 1.00 95.44 74 GLY A CA 1
ATOM 620 C C . GLY A 1 74 ? -7.801 1.488 12.881 1.00 95.44 74 GLY A C 1
ATOM 621 O O . GLY A 1 74 ? -6.936 0.731 12.430 1.00 95.44 74 GLY A O 1
ATOM 622 N N . TYR A 1 75 ? -8.802 1.933 12.119 1.00 97.06 75 TYR A N 1
ATOM 623 C CA . TYR A 1 75 ? -8.936 1.558 10.717 1.00 97.06 75 TYR A CA 1
ATOM 624 C C . TYR A 1 75 ? -7.827 2.173 9.858 1.00 97.06 75 TYR A C 1
ATOM 626 O O . TYR A 1 75 ? -7.132 1.445 9.149 1.00 97.06 75 TYR A O 1
ATOM 634 N N . VAL A 1 76 ? -7.628 3.491 9.938 1.00 97.62 76 VAL A N 1
ATOM 635 C CA . VAL A 1 76 ? -6.650 4.203 9.106 1.00 97.62 76 VAL A CA 1
ATOM 636 C C . VAL A 1 76 ? -5.227 3.853 9.534 1.00 97.62 76 VAL A C 1
ATOM 638 O O . VAL A 1 76 ? -4.380 3.582 8.682 1.00 97.62 76 VAL A O 1
ATOM 641 N N . THR A 1 77 ? -4.965 3.762 10.840 1.00 98.12 77 THR A N 1
ATOM 642 C CA . THR A 1 77 ? -3.676 3.303 11.372 1.00 98.12 77 THR A CA 1
ATOM 643 C C . THR A 1 77 ? -3.374 1.871 10.947 1.00 98.12 77 THR A C 1
ATOM 645 O O . THR A 1 77 ? -2.247 1.576 10.547 1.00 98.12 77 THR A O 1
ATOM 648 N N . GLY A 1 78 ? -4.375 0.985 10.942 1.00 98.00 78 GLY A N 1
ATOM 649 C CA . GLY A 1 78 ? -4.217 -0.368 10.416 1.00 98.00 78 GLY A CA 1
ATOM 650 C C . GLY A 1 78 ? -3.848 -0.385 8.935 1.00 98.00 78 GLY A C 1
ATOM 651 O O . GLY A 1 78 ? -2.954 -1.133 8.543 1.00 98.00 78 GLY A O 1
ATOM 652 N N . ARG A 1 79 ? -4.457 0.478 8.112 1.00 98.38 79 ARG A N 1
ATOM 653 C CA . ARG A 1 79 ? -4.098 0.591 6.689 1.00 98.38 79 ARG A CA 1
ATOM 654 C C . ARG A 1 79 ? -2.686 1.087 6.467 1.00 98.38 79 ARG A C 1
ATOM 656 O O . ARG A 1 79 ? -1.974 0.470 5.680 1.00 98.38 79 ARG A O 1
ATOM 663 N N . LEU A 1 80 ? -2.263 2.126 7.181 1.00 98.69 80 LEU A N 1
ATOM 664 C CA . LEU A 1 80 ? -0.884 2.596 7.102 1.00 98.69 80 LEU A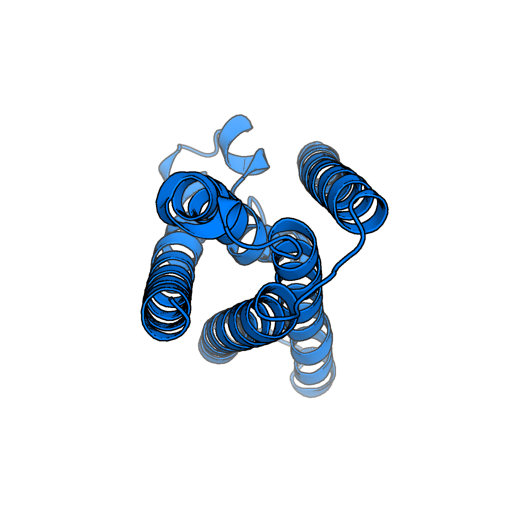 CA 1
ATOM 665 C C . LEU A 1 80 ? 0.101 1.486 7.489 1.00 98.69 80 LEU A C 1
ATOM 667 O O . LEU A 1 80 ? 1.006 1.181 6.716 1.00 98.69 80 LEU A O 1
ATOM 671 N N . ALA A 1 81 ? -0.102 0.842 8.642 1.00 98.56 81 ALA A N 1
ATOM 672 C CA . ALA A 1 81 ? 0.770 -0.234 9.110 1.00 98.56 81 ALA A CA 1
ATOM 673 C C . ALA A 1 81 ? 0.811 -1.413 8.123 1.00 98.56 81 ALA A C 1
ATOM 675 O O . ALA A 1 81 ? 1.883 -1.937 7.823 1.00 98.56 81 ALA A O 1
ATOM 676 N N . GLY A 1 82 ? -0.347 -1.797 7.578 1.00 98.69 82 GLY A N 1
ATOM 677 C CA . GLY A 1 82 ? -0.460 -2.824 6.548 1.00 98.69 82 GLY A CA 1
ATOM 678 C C . GLY A 1 82 ? 0.342 -2.476 5.298 1.00 98.69 82 GLY A C 1
ATOM 679 O O . GLY A 1 82 ? 1.237 -3.231 4.924 1.00 98.69 82 GLY A O 1
ATOM 680 N N . ILE A 1 83 ? 0.084 -1.313 4.698 1.00 98.75 83 ILE A N 1
ATOM 681 C CA . ILE A 1 83 ? 0.775 -0.843 3.489 1.00 98.75 83 ILE A CA 1
ATOM 682 C C . ILE A 1 83 ? 2.288 -0.806 3.705 1.00 98.75 83 ILE A C 1
ATOM 684 O O . ILE A 1 83 ? 3.027 -1.362 2.896 1.00 98.75 83 ILE A O 1
ATOM 688 N N . VAL A 1 84 ? 2.751 -0.217 4.813 1.00 98.69 84 VAL A N 1
ATOM 689 C CA . VAL A 1 84 ? 4.183 -0.137 5.135 1.00 98.69 84 VAL A CA 1
ATOM 690 C C . VAL A 1 84 ? 4.779 -1.535 5.293 1.00 98.69 84 VAL A C 1
ATOM 692 O O . VAL A 1 84 ? 5.824 -1.817 4.716 1.00 98.69 84 VAL A O 1
ATOM 695 N N . SER A 1 85 ? 4.108 -2.444 6.006 1.00 98.81 85 SER A N 1
ATOM 696 C CA . SER A 1 85 ? 4.598 -3.818 6.176 1.00 98.81 85 SER A CA 1
ATOM 697 C C . SER A 1 85 ? 4.668 -4.601 4.858 1.00 98.81 85 SER A C 1
ATOM 699 O O . SER A 1 85 ? 5.635 -5.330 4.627 1.00 98.81 85 SER A O 1
ATOM 701 N N . GLY A 1 86 ? 3.689 -4.429 3.963 1.00 98.75 86 GLY A N 1
ATOM 702 C CA . GLY A 1 86 ? 3.704 -5.043 2.637 1.00 98.75 86 GLY A CA 1
ATOM 703 C C . GLY A 1 86 ? 4.806 -4.457 1.755 1.00 98.75 86 GLY A C 1
ATOM 704 O O . GLY A 1 86 ? 5.590 -5.208 1.183 1.00 98.75 86 GLY A O 1
ATOM 705 N N . ALA A 1 87 ? 4.943 -3.131 1.717 1.00 98.50 87 ALA A N 1
ATOM 706 C CA . ALA A 1 87 ? 5.996 -2.461 0.958 1.00 98.50 87 ALA A CA 1
ATOM 707 C C . ALA A 1 87 ? 7.399 -2.868 1.435 1.00 98.50 87 ALA A C 1
ATOM 709 O O . ALA A 1 87 ? 8.249 -3.215 0.619 1.00 98.50 87 ALA A O 1
ATOM 710 N N . LEU A 1 88 ? 7.626 -2.914 2.753 1.00 98.56 88 LEU A N 1
ATOM 711 C CA . LEU A 1 88 ? 8.881 -3.409 3.326 1.00 98.56 88 LEU A CA 1
ATOM 712 C C . LEU A 1 88 ? 9.132 -4.876 2.969 1.00 98.56 88 LEU A C 1
ATOM 714 O O . LEU A 1 88 ? 10.268 -5.235 2.683 1.00 98.56 88 LEU A O 1
ATOM 718 N N . THR A 1 89 ? 8.090 -5.713 2.937 1.00 98.62 89 THR A N 1
ATOM 719 C CA . THR A 1 89 ? 8.217 -7.111 2.497 1.00 98.62 89 THR A CA 1
ATOM 720 C C . THR A 1 89 ? 8.717 -7.186 1.055 1.00 98.62 89 THR A C 1
ATOM 722 O O . THR A 1 89 ? 9.656 -7.933 0.793 1.00 98.62 89 THR A O 1
ATOM 725 N N . ILE A 1 90 ? 8.148 -6.384 0.142 1.00 98.19 90 ILE A N 1
ATOM 726 C CA . ILE A 1 90 ? 8.617 -6.298 -1.250 1.00 98.19 90 ILE A CA 1
ATOM 727 C C . ILE A 1 90 ? 10.085 -5.870 -1.273 1.00 98.19 90 ILE A C 1
ATOM 729 O O . ILE A 1 90 ? 10.918 -6.611 -1.778 1.00 98.19 90 ILE A O 1
ATOM 733 N N . VAL A 1 91 ? 10.419 -4.717 -0.686 1.00 98.19 91 VAL A N 1
ATOM 734 C CA . VAL A 1 91 ? 11.772 -4.139 -0.750 1.00 98.19 91 VAL A CA 1
ATOM 735 C C . VAL A 1 91 ? 12.821 -5.086 -0.163 1.00 98.19 91 VAL A C 1
ATOM 737 O O . VAL A 1 91 ? 13.819 -5.383 -0.816 1.00 98.19 91 VAL A O 1
ATOM 740 N N . ILE A 1 92 ? 12.597 -5.592 1.051 1.00 98.06 92 ILE A N 1
ATOM 741 C CA . ILE A 1 92 ? 13.576 -6.425 1.756 1.00 98.06 92 ILE A CA 1
ATOM 742 C C . ILE A 1 92 ? 13.804 -7.735 1.000 1.00 98.06 92 ILE A C 1
ATOM 744 O O . ILE A 1 92 ? 14.951 -8.093 0.729 1.00 98.06 92 ILE A O 1
ATOM 748 N N . VAL A 1 93 ? 12.736 -8.454 0.642 1.00 97.81 93 VAL A N 1
ATOM 749 C CA . VAL A 1 93 ? 12.871 -9.767 -0.004 1.00 97.81 93 VAL A CA 1
ATOM 750 C C . VAL A 1 93 ? 13.397 -9.622 -1.431 1.00 97.81 93 VAL A C 1
ATOM 752 O O . VAL A 1 93 ? 14.279 -10.394 -1.809 1.00 97.81 93 VAL A O 1
ATOM 755 N N . PHE A 1 94 ? 12.934 -8.616 -2.187 1.00 97.31 94 PHE A N 1
ATOM 756 C CA . PHE A 1 94 ? 13.392 -8.359 -3.554 1.00 97.31 94 PHE A CA 1
ATOM 757 C C . PHE A 1 94 ? 14.902 -8.128 -3.598 1.00 97.31 94 PHE A C 1
ATOM 759 O O . PHE A 1 94 ? 15.631 -8.857 -4.270 1.00 97.31 94 PHE A O 1
ATOM 766 N N . TYR A 1 95 ? 15.403 -7.171 -2.811 1.00 97.19 95 TYR A N 1
ATOM 767 C CA . TYR A 1 95 ? 16.834 -6.878 -2.807 1.00 97.19 95 TYR A CA 1
ATOM 768 C C . TYR A 1 95 ? 17.671 -8.013 -2.205 1.00 97.19 95 TYR A C 1
ATOM 770 O O . TYR A 1 95 ? 18.806 -8.217 -2.638 1.00 97.19 95 TYR A O 1
ATOM 778 N N . THR A 1 96 ? 17.114 -8.802 -1.280 1.00 96.62 96 THR A N 1
ATOM 779 C CA . THR A 1 96 ? 17.794 -9.991 -0.745 1.00 96.62 96 THR A CA 1
ATOM 780 C C . THR A 1 96 ? 18.002 -11.053 -1.825 1.00 96.62 96 THR A C 1
ATOM 782 O O . THR A 1 96 ? 19.123 -11.536 -1.987 1.00 96.62 96 THR A O 1
ATOM 785 N N . TYR A 1 97 ? 16.970 -11.416 -2.597 1.00 95.50 97 TYR A N 1
ATOM 786 C CA . TYR A 1 97 ? 17.150 -12.436 -3.636 1.00 95.50 97 TYR A CA 1
ATOM 787 C C . TYR A 1 97 ? 17.952 -11.881 -4.825 1.00 95.50 97 TYR A C 1
ATOM 789 O O . TYR A 1 97 ? 18.815 -12.583 -5.353 1.00 95.50 97 TYR A O 1
ATOM 797 N N . MET A 1 98 ? 17.764 -10.612 -5.204 1.00 96.25 98 MET A N 1
ATOM 798 C CA . MET A 1 98 ? 18.568 -9.966 -6.249 1.00 96.25 98 MET A CA 1
ATOM 799 C C . MET A 1 98 ? 20.060 -9.946 -5.902 1.00 96.25 98 MET A C 1
ATOM 801 O O . MET A 1 98 ? 20.898 -10.109 -6.790 1.00 96.25 98 MET A O 1
ATOM 805 N N . ALA A 1 99 ? 20.420 -9.814 -4.620 1.00 96.50 99 ALA A N 1
ATOM 806 C CA . ALA A 1 99 ? 21.811 -9.893 -4.186 1.00 96.50 99 ALA A CA 1
ATOM 807 C C . ALA A 1 99 ? 22.451 -11.263 -4.479 1.00 96.50 99 ALA A C 1
ATOM 809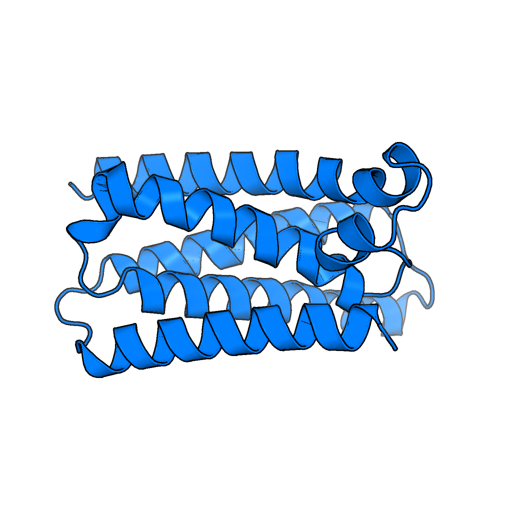 O O . ALA A 1 99 ? 23.655 -11.310 -4.745 1.00 96.50 99 ALA A O 1
ATOM 810 N N . VAL A 1 100 ? 21.659 -12.341 -4.480 1.00 96.44 100 VAL A N 1
ATOM 811 C CA . VAL A 1 100 ? 22.101 -13.718 -4.750 1.00 96.44 100 VAL A CA 1
ATOM 812 C C . VAL A 1 100 ? 22.058 -14.037 -6.246 1.00 96.44 100 VAL A C 1
ATOM 814 O O . VAL A 1 100 ? 23.065 -14.452 -6.811 1.00 96.44 100 VAL A O 1
ATOM 817 N N . PHE A 1 101 ? 20.914 -13.818 -6.899 1.00 95.06 101 PHE A N 1
ATOM 818 C CA . PHE A 1 101 ? 20.673 -14.249 -8.282 1.00 95.06 101 PHE A CA 1
ATOM 819 C C . PHE A 1 101 ? 21.159 -13.245 -9.336 1.00 95.06 101 PHE A C 1
ATOM 821 O O . PHE A 1 101 ? 21.415 -13.634 -10.473 1.00 95.06 101 PHE A O 1
ATOM 828 N N . LYS A 1 102 ? 21.321 -11.964 -8.976 1.00 94.62 102 LYS A N 1
ATOM 829 C CA . LYS A 1 102 ? 21.766 -10.857 -9.849 1.00 94.62 102 LYS A CA 1
ATOM 830 C C . LYS A 1 102 ? 20.836 -10.493 -11.017 1.00 94.62 102 LYS A C 1
ATOM 832 O O . LYS A 1 102 ? 21.168 -9.584 -11.770 1.00 94.62 102 LYS A O 1
ATOM 837 N N . HIS A 1 103 ? 19.683 -11.140 -11.161 1.00 92.69 103 HIS A N 1
ATOM 838 C CA . HIS A 1 103 ? 18.675 -10.831 -12.180 1.00 92.69 103 HIS A CA 1
ATOM 839 C C . HIS A 1 103 ? 17.256 -11.087 -11.640 1.00 92.69 103 HIS A C 1
ATOM 841 O O . HIS A 1 103 ? 17.094 -11.958 -10.778 1.00 92.69 103 HIS A O 1
ATOM 847 N N . PRO A 1 104 ? 16.237 -10.339 -12.109 1.00 92.88 104 PRO A N 1
ATOM 848 C CA . 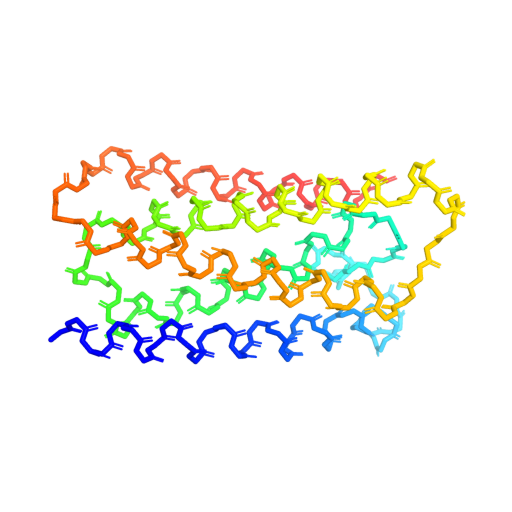PRO A 1 104 ? 14.859 -10.534 -11.675 1.00 92.88 104 PRO A CA 1
ATOM 849 C C . PRO A 1 104 ? 14.271 -11.819 -12.263 1.00 92.88 104 PRO A C 1
ATOM 851 O O . PRO A 1 104 ? 14.625 -12.238 -13.367 1.00 92.88 104 PRO A O 1
ATOM 854 N N . ILE A 1 105 ? 13.365 -12.448 -11.516 1.00 94.69 105 ILE A N 1
ATOM 855 C CA . ILE A 1 105 ? 12.711 -13.698 -11.908 1.00 94.69 105 ILE A CA 1
ATOM 856 C C . ILE A 1 105 ? 11.209 -13.487 -11.740 1.00 94.69 105 ILE A C 1
ATOM 858 O O . ILE A 1 105 ? 10.701 -13.495 -10.621 1.00 94.69 105 ILE A O 1
ATOM 862 N N . LEU A 1 106 ? 10.496 -13.370 -12.863 1.00 93.62 106 LEU A N 1
ATOM 863 C CA . LEU A 1 106 ? 9.079 -12.986 -12.914 1.00 93.62 106 LEU A CA 1
ATOM 864 C C . LEU A 1 106 ? 8.191 -13.747 -11.915 1.00 93.62 106 LEU A C 1
ATOM 866 O O . LEU A 1 106 ? 7.405 -13.147 -11.187 1.00 93.62 106 LEU A O 1
ATOM 870 N N . TRP A 1 107 ? 8.312 -15.077 -11.854 1.00 95.00 107 TRP A N 1
ATOM 871 C CA . TRP A 1 107 ? 7.487 -15.888 -10.953 1.00 95.00 107 TRP A CA 1
ATOM 872 C C . TRP A 1 107 ? 7.785 -15.626 -9.471 1.00 95.00 107 TRP A C 1
ATOM 874 O O . TRP A 1 107 ? 6.871 -15.705 -8.648 1.00 95.00 107 TRP A O 1
ATOM 884 N N . ILE A 1 108 ? 9.033 -15.287 -9.126 1.00 95.81 108 ILE A N 1
ATOM 885 C CA . ILE A 1 108 ? 9.405 -14.873 -7.768 1.00 95.81 108 ILE A CA 1
ATOM 886 C C . ILE A 1 108 ? 8.783 -13.511 -7.467 1.00 95.81 108 ILE A C 1
ATOM 888 O O . ILE A 1 108 ? 8.176 -13.363 -6.410 1.00 95.81 108 ILE A O 1
ATOM 892 N N . ASP A 1 109 ? 8.845 -12.565 -8.402 1.00 96.19 109 ASP A N 1
ATOM 893 C CA . ASP A 1 109 ? 8.312 -11.210 -8.225 1.00 96.19 109 ASP A CA 1
ATOM 894 C C . ASP A 1 109 ? 6.791 -11.197 -8.036 1.00 96.19 109 ASP A C 1
ATOM 896 O O . ASP A 1 109 ? 6.281 -10.586 -7.094 1.00 96.19 109 ASP A O 1
ATOM 900 N N . VAL A 1 110 ? 6.055 -11.957 -8.854 1.00 96.69 110 VAL A N 1
ATOM 901 C CA . VAL A 1 110 ? 4.597 -12.109 -8.706 1.00 96.69 110 VAL A CA 1
ATOM 902 C C . VAL A 1 110 ? 4.246 -12.794 -7.380 1.00 96.69 110 VAL A C 1
ATOM 904 O O . VAL A 1 110 ? 3.335 -12.361 -6.669 1.00 96.69 110 VAL A O 1
ATOM 907 N N . THR A 1 111 ? 4.988 -13.839 -7.001 1.00 97.69 111 THR A N 1
ATOM 908 C CA . THR A 1 111 ? 4.773 -14.535 -5.721 1.00 97.69 111 THR A CA 1
ATOM 909 C C . THR A 1 111 ? 5.060 -13.615 -4.536 1.00 97.69 111 THR A C 1
ATOM 911 O O . THR A 1 111 ? 4.302 -13.597 -3.563 1.00 97.69 111 THR A O 1
ATOM 914 N N . LEU A 1 112 ? 6.125 -12.819 -4.621 1.00 98.00 112 LEU A N 1
ATOM 915 C CA . LEU A 1 112 ? 6.499 -11.834 -3.618 1.00 98.00 112 LEU A CA 1
ATOM 916 C C . LEU A 1 112 ? 5.430 -10.747 -3.488 1.00 98.00 112 LEU A C 1
ATOM 918 O O . LEU A 1 112 ? 5.049 -10.399 -2.368 1.00 98.00 112 LEU A O 1
ATOM 922 N N . PHE A 1 113 ? 4.886 -10.262 -4.605 1.00 98.50 113 PHE A N 1
ATOM 923 C CA . PHE A 1 113 ? 3.760 -9.338 -4.583 1.00 98.50 113 PHE A CA 1
ATOM 924 C C . PHE A 1 113 ? 2.576 -9.939 -3.813 1.00 98.50 113 PHE A C 1
ATOM 926 O O . PHE A 1 113 ? 2.108 -9.331 -2.850 1.00 98.50 113 PHE A O 1
ATOM 933 N N . TYR A 1 114 ? 2.145 -11.166 -4.115 1.00 98.56 114 TYR A N 1
ATOM 934 C CA . TYR A 1 114 ? 1.032 -11.798 -3.390 1.00 98.56 114 TYR A CA 1
ATOM 935 C C . TYR A 1 114 ? 1.340 -12.024 -1.905 1.00 98.56 114 TYR A C 1
ATOM 937 O O . TYR A 1 114 ? 0.487 -11.765 -1.050 1.00 98.56 114 TYR A O 1
ATOM 945 N N . LEU A 1 115 ? 2.564 -12.439 -1.570 1.00 98.56 115 LEU A N 1
ATOM 946 C CA . LEU A 1 115 ? 3.013 -12.557 -0.183 1.00 98.56 115 LEU A CA 1
ATOM 947 C C . LEU A 1 115 ? 2.917 -11.211 0.549 1.00 98.56 115 LEU A C 1
ATOM 949 O O . LEU A 1 115 ? 2.401 -11.154 1.666 1.00 98.56 115 LEU A O 1
ATOM 953 N N . SER A 1 116 ? 3.353 -10.125 -0.089 1.00 98.75 116 SER A N 1
ATOM 954 C CA . SER A 1 116 ? 3.294 -8.779 0.481 1.00 98.75 116 SER A CA 1
ATOM 955 C C . SER A 1 116 ? 1.861 -8.309 0.739 1.00 98.75 116 SER A C 1
ATOM 957 O O . SER A 1 116 ? 1.592 -7.725 1.790 1.00 98.75 116 SER A O 1
ATOM 959 N N . VAL A 1 117 ? 0.914 -8.638 -0.149 1.00 98.81 117 VAL A N 1
ATOM 960 C CA . VAL A 1 117 ? -0.514 -8.346 0.045 1.00 98.81 117 VAL A CA 1
ATOM 961 C C . VAL A 1 117 ? -1.041 -9.107 1.262 1.00 98.81 117 VAL A C 1
ATOM 963 O O . VAL A 1 117 ? -1.736 -8.533 2.102 1.00 98.81 117 VAL A O 1
ATOM 966 N N . ILE A 1 118 ? -0.669 -10.382 1.417 1.00 98.75 118 ILE A N 1
ATOM 967 C CA . ILE A 1 118 ? -1.053 -11.189 2.583 1.00 98.75 118 ILE A CA 1
ATOM 968 C C . ILE A 1 118 ? -0.500 -10.578 3.877 1.00 98.75 118 ILE A C 1
ATOM 970 O O . ILE A 1 118 ? -1.240 -10.472 4.858 1.00 98.75 118 ILE A O 1
ATOM 974 N N . VAL A 1 119 ? 0.774 -10.168 3.897 1.00 98.81 119 VAL A N 1
ATOM 975 C CA . VAL A 1 119 ? 1.388 -9.496 5.056 1.00 98.81 119 VAL A CA 1
ATOM 976 C C . VAL A 1 119 ? 0.651 -8.194 5.369 1.00 98.81 119 VAL A C 1
ATOM 978 O O . VAL A 1 119 ? 0.201 -8.015 6.502 1.00 98.81 119 VAL A O 1
ATOM 981 N N . CYS A 1 120 ? 0.427 -7.353 4.357 1.00 98.81 120 CYS A N 1
ATOM 982 C CA . CYS A 1 120 ? -0.292 -6.088 4.477 1.00 98.81 120 CYS A CA 1
ATOM 983 C C . CYS A 1 120 ? -1.664 -6.269 5.135 1.00 98.81 120 CYS A C 1
ATOM 985 O O . CYS A 1 120 ? -1.962 -5.631 6.145 1.00 98.81 120 CYS A O 1
ATOM 987 N N . TYR A 1 121 ? -2.495 -7.176 4.617 1.00 98.62 121 TYR A N 1
ATOM 988 C CA . TYR A 1 121 ? -3.841 -7.398 5.149 1.00 98.62 121 TYR A CA 1
ATOM 989 C C . TYR A 1 121 ? -3.843 -8.090 6.520 1.00 98.62 121 TYR A C 1
ATOM 991 O O . TYR A 1 121 ? -4.727 -7.826 7.336 1.00 98.62 121 TYR A O 1
ATOM 999 N N . ARG A 1 122 ? -2.850 -8.936 6.830 1.00 98.44 122 ARG A N 1
ATOM 1000 C CA . ARG A 1 122 ? -2.701 -9.526 8.173 1.00 98.44 122 ARG A CA 1
ATOM 1001 C C . ARG A 1 122 ? -2.362 -8.473 9.225 1.00 98.44 122 ARG A C 1
ATOM 1003 O O . ARG A 1 122 ? -2.972 -8.487 10.295 1.00 98.44 122 ARG A O 1
ATOM 1010 N N . VAL A 1 123 ? -1.421 -7.578 8.923 1.00 98.56 123 VAL A N 1
ATOM 1011 C CA . VAL A 1 123 ? -1.034 -6.476 9.815 1.00 98.56 123 VAL A CA 1
ATOM 1012 C C . VAL A 1 123 ? -2.173 -5.465 9.938 1.00 98.56 123 VAL A C 1
ATOM 1014 O O . VAL A 1 123 ? -2.537 -5.092 11.050 1.00 98.56 123 VAL A O 1
ATOM 1017 N N . ALA A 1 124 ? -2.820 -5.093 8.831 1.00 98.12 124 ALA A N 1
ATOM 1018 C CA . ALA A 1 124 ? -3.978 -4.204 8.878 1.00 98.12 124 ALA A CA 1
ATOM 1019 C C . ALA A 1 124 ? -5.091 -4.778 9.764 1.00 98.12 124 ALA A C 1
ATOM 1021 O O . ALA A 1 124 ? -5.565 -4.110 10.680 1.00 98.12 124 ALA A O 1
ATOM 1022 N N . TYR A 1 125 ? -5.444 -6.053 9.574 1.00 97.44 125 TYR A N 1
ATOM 1023 C CA . TYR A 1 125 ? -6.451 -6.723 10.392 1.00 97.44 125 TYR A CA 1
ATOM 1024 C C . TYR A 1 125 ? -6.102 -6.745 11.885 1.00 97.44 125 TYR A C 1
ATOM 1026 O O . TYR A 1 125 ? -6.989 -6.557 12.724 1.00 97.44 125 TYR A O 1
ATOM 1034 N N . SER A 1 126 ? -4.838 -7.008 12.235 1.00 96.19 126 SER A N 1
ATOM 1035 C CA . SER A 1 126 ? -4.420 -7.112 13.635 1.00 96.19 126 SER A CA 1
ATOM 1036 C C . SER A 1 126 ? -4.522 -5.769 14.358 1.00 96.19 126 SER A C 1
ATOM 1038 O O . SER A 1 126 ? -5.027 -5.745 15.480 1.00 96.19 126 SER A O 1
ATOM 1040 N N . ILE A 1 127 ? -4.133 -4.672 13.699 1.00 96.50 127 ILE A N 1
ATOM 1041 C CA . ILE A 1 127 ? -4.211 -3.307 14.232 1.00 96.50 127 ILE A CA 1
ATOM 1042 C C . ILE A 1 127 ? -5.656 -2.796 14.252 1.00 96.50 127 ILE A C 1
ATOM 1044 O O . ILE A 1 127 ? -6.122 -2.330 15.287 1.00 96.50 127 ILE A O 1
ATOM 1048 N N . THR A 1 128 ? -6.417 -2.952 13.163 1.00 95.50 128 THR A N 1
ATOM 1049 C CA . THR A 1 128 ? -7.808 -2.466 13.077 1.00 95.50 128 THR A CA 1
ATOM 1050 C C . THR A 1 128 ? -8.729 -3.107 14.114 1.00 95.50 128 THR A C 1
ATOM 1052 O O . THR A 1 128 ? -9.720 -2.507 14.528 1.00 95.50 128 THR A O 1
ATOM 1055 N N . ARG A 1 129 ? -8.419 -4.328 14.562 1.00 92.56 129 ARG A N 1
ATOM 1056 C CA . ARG A 1 129 ? -9.203 -5.029 15.585 1.00 92.56 129 ARG A CA 1
ATOM 1057 C C . ARG A 1 129 ? -8.851 -4.614 17.018 1.00 92.56 129 ARG A C 1
ATOM 1059 O O . ARG A 1 129 ? -9.521 -5.083 17.937 1.00 92.56 129 ARG A O 1
ATOM 1066 N N . GLN A 1 130 ? -7.810 -3.809 17.224 1.00 90.38 130 GLN A N 1
ATOM 1067 C CA . GLN A 1 130 ? -7.490 -3.284 18.546 1.00 90.38 130 GLN A CA 1
ATOM 1068 C C . GLN A 1 130 ? -8.551 -2.272 18.963 1.00 90.38 130 GLN A C 1
ATOM 1070 O O . GLN A 1 130 ? -8.949 -1.395 18.197 1.00 90.38 130 GLN A O 1
ATOM 1075 N N . GLU A 1 131 ? -9.018 -2.403 20.196 1.00 74.94 131 GLU A N 1
ATOM 1076 C CA . GLU A 1 131 ? -9.894 -1.409 20.793 1.00 74.94 131 GLU A CA 1
ATOM 1077 C C . GLU A 1 131 ? -9.010 -0.285 21.346 1.00 74.94 131 GLU A C 1
ATOM 1079 O O . GLU A 1 131 ? -8.032 -0.567 22.036 1.00 74.94 131 GLU A O 1
ATOM 1084 N N . LYS A 1 132 ? -9.374 0.979 21.077 1.00 85.44 132 LYS A N 1
ATOM 1085 C CA . LYS A 1 132 ? -8.746 2.194 21.643 1.00 85.44 132 LYS A CA 1
ATOM 1086 C C . LYS A 1 132 ? -7.439 2.679 20.988 1.00 85.44 132 LYS A C 1
ATOM 1088 O O . LYS A 1 132 ? -6.549 3.166 21.681 1.00 85.44 132 LYS A O 1
ATOM 1093 N N . ILE A 1 133 ? -7.344 2.660 19.658 1.00 92.31 133 ILE A N 1
ATOM 1094 C CA . ILE A 1 133 ? -6.350 3.506 18.968 1.00 92.31 133 ILE A CA 1
ATOM 1095 C C . ILE A 1 133 ? -6.727 4.994 19.158 1.00 92.31 133 ILE A C 1
ATOM 1097 O O . ILE A 1 133 ? -7.882 5.354 18.902 1.00 92.31 133 ILE A O 1
ATOM 1101 N N . PRO A 1 134 ? -5.805 5.864 19.622 1.00 94.00 134 PRO A N 1
ATOM 1102 C CA . PRO A 1 134 ? -6.087 7.284 19.815 1.00 94.00 134 PRO A CA 1
ATOM 1103 C C . PRO A 1 134 ? -6.432 7.990 18.503 1.00 94.00 134 PRO A C 1
ATOM 1105 O O . PRO A 1 134 ? -5.779 7.782 17.482 1.00 94.00 134 PRO A O 1
ATOM 1108 N N . ARG A 1 135 ? -7.382 8.931 18.542 1.00 93.94 135 ARG A N 1
ATOM 1109 C CA . ARG A 1 135 ? -7.778 9.719 17.360 1.00 93.94 135 ARG A CA 1
ATOM 1110 C C . ARG A 1 135 ? -6.606 10.470 16.715 1.00 93.94 135 ARG A C 1
ATOM 1112 O O . ARG A 1 135 ? -6.570 10.601 15.497 1.00 93.94 135 ARG A O 1
ATOM 1119 N N . ALA A 1 136 ? -5.646 10.937 17.515 1.00 96.19 136 ALA A N 1
ATOM 1120 C CA . ALA A 1 136 ? -4.435 11.578 17.006 1.00 96.19 136 ALA A CA 1
ATOM 1121 C C . ALA A 1 136 ? -3.607 10.632 16.117 1.00 96.19 136 ALA A C 1
ATOM 1123 O O . ALA A 1 136 ? -3.104 11.063 15.083 1.00 96.19 136 ALA A O 1
ATOM 1124 N N . ALA A 1 137 ? -3.523 9.344 16.472 1.00 95.88 137 ALA A N 1
ATOM 1125 C CA . ALA A 1 137 ? -2.818 8.343 15.678 1.00 95.88 137 ALA A CA 1
ATOM 1126 C C . ALA A 1 137 ? -3.525 8.080 14.340 1.00 95.88 137 ALA A C 1
ATOM 1128 O O . ALA A 1 137 ? -2.853 8.000 13.315 1.00 95.88 137 ALA A O 1
ATOM 1129 N N . GLU A 1 138 ? -4.861 8.027 14.317 1.00 95.88 138 GLU A N 1
ATOM 1130 C CA . GLU A 1 138 ? -5.634 7.895 13.069 1.00 95.88 138 GLU A CA 1
ATOM 1131 C C . GLU A 1 138 ? -5.429 9.099 12.139 1.00 95.88 138 GLU A C 1
ATOM 1133 O O . GLU A 1 138 ? -5.180 8.918 10.948 1.00 95.88 138 GLU A O 1
ATOM 1138 N N . ILE A 1 139 ? -5.484 10.325 12.680 1.00 97.06 139 ILE A N 1
ATOM 1139 C CA . ILE A 1 139 ? -5.257 11.556 11.904 1.00 97.06 139 ILE A CA 1
ATOM 1140 C C . ILE A 1 139 ? -3.841 11.563 11.330 1.00 97.06 139 ILE A C 1
ATOM 1142 O O . ILE A 1 139 ? -3.670 11.761 10.129 1.00 97.06 139 ILE A O 1
ATOM 1146 N N . LEU A 1 140 ? -2.836 11.300 12.170 1.00 97.94 140 LEU A N 1
ATOM 1147 C CA . LEU A 1 140 ? -1.446 11.218 11.730 1.00 97.94 140 LEU A CA 1
ATOM 1148 C C . LEU A 1 140 ? -1.271 10.138 10.658 1.00 97.94 140 LEU A C 1
ATOM 1150 O O . LEU A 1 140 ? -0.607 10.375 9.656 1.00 97.94 140 LEU A O 1
ATOM 1154 N N . SER A 1 141 ? -1.928 8.988 10.822 1.00 97.75 141 SER A N 1
ATOM 1155 C CA . SER A 1 141 ? -1.874 7.906 9.839 1.00 97.75 141 SER A CA 1
ATOM 1156 C C . SER A 1 141 ? -2.458 8.333 8.493 1.00 97.75 141 SER A C 1
ATOM 1158 O O . SER A 1 141 ? -1.877 8.039 7.451 1.00 97.75 141 SER A O 1
ATOM 1160 N N . GLY A 1 142 ? -3.569 9.076 8.507 1.00 97.75 142 GLY A N 1
ATOM 1161 C CA . GLY A 1 142 ? -4.154 9.671 7.307 1.00 97.75 142 GLY A CA 1
ATOM 1162 C C . GLY A 1 142 ? -3.213 10.664 6.622 1.00 97.75 142 GLY A C 1
ATOM 1163 O O . GLY A 1 142 ? -3.027 10.591 5.409 1.00 97.75 142 GLY A O 1
ATOM 1164 N N . ILE A 1 143 ? -2.559 11.540 7.393 1.00 98.25 143 ILE A N 1
ATOM 1165 C CA . ILE A 1 143 ? -1.558 12.486 6.873 1.00 98.25 143 ILE A CA 1
ATOM 1166 C C . ILE A 1 143 ? -0.384 11.732 6.236 1.00 98.25 143 ILE A C 1
ATOM 1168 O O . ILE A 1 143 ? 0.020 12.064 5.125 1.00 98.25 143 ILE A O 1
ATOM 1172 N N . CYS A 1 144 ? 0.129 10.685 6.888 1.00 98.31 144 CYS A N 1
ATOM 1173 C CA . CYS A 1 144 ? 1.202 9.857 6.341 1.00 98.31 144 CYS A CA 1
ATOM 1174 C C . CYS A 1 144 ? 0.795 9.170 5.031 1.00 98.31 144 CYS A C 1
ATOM 1176 O O . CYS A 1 144 ? 1.587 9.154 4.094 1.00 98.31 144 CYS A O 1
ATOM 1178 N N . LEU A 1 145 ? -0.429 8.639 4.929 1.00 98.31 145 LEU A N 1
ATOM 1179 C CA . LEU A 1 145 ? -0.927 8.037 3.686 1.00 98.31 145 LEU A CA 1
ATOM 1180 C C . LEU A 1 145 ? -0.984 9.054 2.541 1.00 98.31 145 LEU A C 1
ATOM 1182 O O . LEU A 1 145 ? -0.566 8.740 1.428 1.00 98.31 145 LEU A O 1
ATOM 1186 N N . ILE A 1 146 ? -1.445 10.277 2.817 1.00 98.12 146 ILE A N 1
ATOM 1187 C CA . ILE A 1 146 ? -1.438 11.369 1.834 1.00 98.12 146 ILE A CA 1
ATOM 1188 C C . ILE A 1 146 ? 0.004 11.724 1.448 1.00 98.12 146 ILE A C 1
ATOM 1190 O O . ILE A 1 146 ? 0.297 11.861 0.265 1.00 98.12 146 ILE A O 1
ATOM 1194 N N . GLY A 1 147 ? 0.919 11.810 2.416 1.00 98.06 147 GLY A N 1
ATOM 1195 C CA . GLY A 1 147 ? 2.339 12.061 2.160 1.00 98.06 147 GLY A CA 1
ATOM 1196 C C . GLY A 1 147 ? 2.980 11.006 1.254 1.00 98.06 147 GLY A C 1
ATOM 1197 O O . GLY A 1 147 ? 3.652 11.357 0.287 1.00 98.06 147 GLY A O 1
ATOM 1198 N N . ILE A 1 148 ? 2.715 9.719 1.508 1.00 97.69 148 ILE A N 1
ATOM 1199 C CA . ILE A 1 148 ? 3.190 8.610 0.666 1.00 97.69 148 ILE A CA 1
ATOM 1200 C C . ILE A 1 148 ? 2.610 8.731 -0.750 1.00 97.69 148 ILE A C 1
ATOM 1202 O O . ILE A 1 148 ? 3.350 8.632 -1.726 1.00 97.69 148 ILE A O 1
ATOM 1206 N N . MET A 1 149 ? 1.315 9.022 -0.884 1.00 97.50 149 MET A N 1
ATOM 1207 C CA . MET A 1 149 ? 0.685 9.233 -2.191 1.00 97.50 149 MET A CA 1
ATOM 1208 C C . MET A 1 149 ? 1.351 10.375 -2.972 1.00 97.50 149 MET A C 1
ATOM 1210 O O . MET A 1 149 ? 1.697 10.206 -4.139 1.00 97.50 149 MET A O 1
ATOM 1214 N N . LEU A 1 150 ? 1.581 11.519 -2.321 1.00 97.00 150 LEU A N 1
ATOM 1215 C CA . LEU A 1 150 ? 2.254 12.663 -2.938 1.00 97.00 150 LEU A CA 1
ATOM 1216 C C . LEU A 1 150 ? 3.700 12.337 -3.328 1.00 97.00 150 LEU A C 1
ATOM 1218 O O . LEU A 1 150 ? 4.151 12.790 -4.377 1.00 97.00 150 LEU A O 1
ATOM 1222 N N . SER A 1 151 ? 4.412 11.520 -2.542 1.00 95.31 151 SER A N 1
ATOM 1223 C CA . SER A 1 151 ? 5.758 11.071 -2.917 1.00 95.31 151 SER A CA 1
ATOM 1224 C C . SER A 1 151 ? 5.758 10.205 -4.175 1.00 95.31 151 SER A C 1
ATOM 1226 O O . SER A 1 151 ? 6.620 10.402 -5.026 1.00 95.31 151 SER A O 1
ATOM 1228 N N . PHE A 1 152 ? 4.767 9.321 -4.356 1.00 95.31 152 PHE A N 1
ATOM 1229 C CA . PHE A 1 152 ? 4.641 8.559 -5.600 1.00 95.31 152 PHE A CA 1
ATOM 1230 C C . PHE A 1 152 ? 4.412 9.483 -6.790 1.00 95.31 152 PHE A C 1
ATOM 1232 O O . PHE A 1 152 ? 5.069 9.325 -7.814 1.00 95.31 152 PHE A O 1
ATOM 1239 N N . PHE A 1 153 ? 3.533 10.478 -6.657 1.00 94.81 153 PHE A N 1
ATOM 1240 C CA . PHE A 1 153 ? 3.277 11.427 -7.740 1.00 94.81 153 PHE A CA 1
ATOM 1241 C C . PHE A 1 153 ? 4.510 12.256 -8.084 1.00 94.81 153 PHE A C 1
ATOM 1243 O O . PHE A 1 153 ? 4.828 12.395 -9.258 1.00 94.81 153 PHE A O 1
ATOM 1250 N N . TYR A 1 154 ? 5.238 12.744 -7.080 1.00 92.88 154 TYR A N 1
ATOM 1251 C CA . TYR A 1 154 ? 6.482 13.476 -7.299 1.00 92.88 154 TYR A CA 1
ATOM 1252 C C . TYR A 1 154 ? 7.531 12.620 -8.026 1.00 92.88 154 TYR A C 1
ATOM 1254 O O . TYR A 1 154 ? 8.081 13.055 -9.032 1.00 92.88 154 TYR A O 1
ATOM 1262 N N . LEU A 1 155 ? 7.744 11.377 -7.579 1.00 89.69 155 LEU A N 1
ATOM 1263 C CA . LEU A 1 155 ? 8.681 10.437 -8.209 1.00 89.69 155 LEU A CA 1
ATOM 1264 C C . LEU A 1 155 ? 8.271 10.017 -9.629 1.00 89.69 155 LEU A C 1
ATOM 1266 O O . LEU A 1 155 ? 9.118 9.582 -10.397 1.00 89.69 155 LEU A O 1
ATOM 1270 N N . SER A 1 156 ? 6.992 10.147 -9.983 1.00 87.00 156 SER A N 1
ATOM 1271 C CA . SER A 1 156 ? 6.492 9.816 -11.326 1.00 87.00 156 SER A CA 1
ATOM 1272 C C . SER A 1 156 ? 6.738 10.918 -12.357 1.00 87.00 156 SER A C 1
ATOM 1274 O O . SER A 1 156 ? 6.528 10.693 -13.544 1.00 87.00 156 SER A O 1
ATOM 1276 N N . VAL A 1 157 ? 7.092 12.122 -11.899 1.00 84.56 157 VAL A N 1
ATOM 1277 C CA . VAL A 1 157 ? 7.317 13.308 -12.742 1.00 84.56 157 VAL A CA 1
ATOM 1278 C C . VAL A 1 157 ? 8.813 13.623 -12.887 1.00 84.56 157 VAL A C 1
ATOM 1280 O O . VAL A 1 157 ? 9.186 14.409 -13.757 1.00 84.56 157 VAL A O 1
ATOM 1283 N N . LEU A 1 158 ? 9.654 13.012 -12.048 1.00 78.81 158 LEU A N 1
ATOM 1284 C CA . LEU A 1 158 ? 11.113 13.010 -12.181 1.00 78.81 158 LEU A CA 1
ATOM 1285 C C . LEU A 1 158 ? 11.561 11.986 -13.227 1.00 78.81 158 LEU A C 1
ATOM 1287 O O . LEU A 1 158 ? 12.486 12.334 -13.993 1.00 78.81 158 LEU A O 1
#

Foldseek 3Di:
DLVVLVVLLVVLLVQLLVVLVVLQCVCVVVVNDLVSLLQAPPDPDLLRSLSSRLVSLVVSLVVVCVVPLVVFLQQLVLQLQLSVQLSCQSVVVVVVVCVPPVDDDVVVNSVSNSVSSVSSSVSSSVRRPDPDDDNVSSVVSVVVSVVSSVVSNVVSVD

Secondary structure (DSSP, 8-state):
-HHHHHHHHHHHHHHHHHHHHHHTTHHHHTTS-HHHHTTS-SSS-HHHHTHHHHHHHHHHHHHHHHHTGGG-TTHHHHHHHHHHHHHHHHHHHHHHHHHHHSS--HHHHHHHHHHHHHHHHHHHHHHHTSS---HHHHHHHHHHHHHHHHHHHHHTT-

Organism: NCBI:txid29361

Sequence (158 aa):
MKNRLKKSEIFGAIFVMVFGTLMHFFYDWSGKNPIVALFAPYNESTWEHLKLLFFPVLIYSVFQYAYIGKQYSGYVTGRLAGIVSGALTIVIVFYTYMAVFKHPILWIDVTLFYLSVIVCYRVAYSITRQEKIPRAAEILSGICLIGIMLSFFYLSVL

pLDDT: mean 95.87, std 4.58, range [65.38, 98.81]

InterPro domains:
  IPR045407 Protein of unknown function DUF6512 [PF20122] (5-152)

Radius of gyration: 15.83 Å; chains: 1; bounding box: 41×29×46 Å